Protein AF-G7YWM3-F1 (afdb_monomer_lite)

pLDDT: mean 71.3, std 18.96, range [34.78, 93.94]

Organism: Clonorchis sinensis (NCBI:txid79923)

Secondary structure (DSSP, 8-state):
---TT-PPPB---TTSTTHHHHHHHHHHHHHHHHHH---TT--HHHHHHHHB-HHHHTTTTT-SSHHHHHHHHHHHHS----HHHHHHHHHTTSSS--TTHHHHHHHHHHHHHHTT---------------

Sequence (131 aa):
MEPLLRPKCFDTDPNSPDATTRWNHRFRTFQTFLGTVDSPYLNKLETLIHFVVAPVYVYIADCPDYESAISALEKLYVRPKNILYARHLQTCKQDTSQDVQFVQRLKSLVKIVISRQCPPLTTKTKVYTML

Radius of gyration: 23.67 Å; chains: 1; bounding box: 89×37×49 Å

Foldseek 3Di:
DDPPQLQAADDDDLPDPCLQVSCVVSVVSLVVSVVVPPDPPDQSVVSVCVRYDPVLCVQCVPPPHDVSSVVSSCCSRVPPVPVVVVVVVVVVVPPDDDPDPVVVVVVVVVVVVVVPDDDDDDDDDDDDDDD

Structure (mmCIF, N/CA/C/O backbone):
data_AF-G7YWM3-F1
#
_entry.id   AF-G7YWM3-F1
#
loop_
_atom_site.group_PDB
_atom_site.id
_atom_site.type_symbol
_atom_site.label_atom_id
_atom_site.label_alt_id
_atom_site.label_comp_id
_atom_site.label_asym_id
_atom_site.label_entity_id
_atom_site.label_seq_id
_atom_site.pdbx_PDB_ins_code
_atom_site.Cartn_x
_atom_site.Cartn_y
_atom_site.Cartn_z
_atom_site.occupancy
_atom_site.B_iso_or_equiv
_atom_site.auth_seq_id
_atom_site.auth_comp_id
_atom_site.auth_asym_id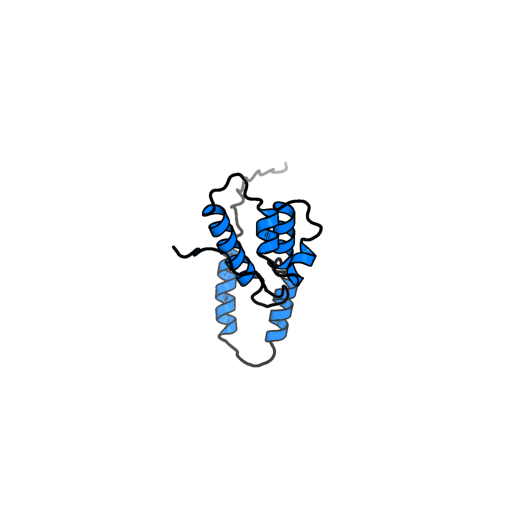
_atom_site.auth_atom_id
_atom_site.pdbx_PDB_model_num
ATOM 1 N N . MET A 1 1 ? -26.811 11.258 -0.879 1.00 38.31 1 MET A N 1
ATOM 2 C CA . MET A 1 1 ? -25.397 11.662 -0.749 1.00 38.31 1 MET A CA 1
ATOM 3 C C . MET A 1 1 ? -24.559 10.464 -1.135 1.00 38.31 1 MET A C 1
ATOM 5 O O . MET A 1 1 ? -24.740 9.404 -0.552 1.00 38.31 1 MET A O 1
ATOM 9 N N . GLU A 1 2 ? -23.756 10.592 -2.184 1.00 49.06 2 GLU A N 1
ATOM 10 C CA . GLU A 1 2 ? -22.904 9.504 -2.661 1.00 49.06 2 GLU A CA 1
ATOM 11 C C . GLU A 1 2 ? -21.792 9.230 -1.628 1.00 49.06 2 GLU A C 1
ATOM 13 O O . GLU A 1 2 ? -21.168 10.181 -1.149 1.00 49.06 2 GLU A O 1
ATOM 18 N N . PRO A 1 3 ? -21.523 7.969 -1.247 1.00 54.56 3 PRO A N 1
ATOM 19 C CA . PRO A 1 3 ? -20.399 7.623 -0.379 1.00 54.56 3 PRO A CA 1
ATOM 20 C C . PRO A 1 3 ? -19.090 7.733 -1.184 1.00 54.56 3 PRO A C 1
ATOM 22 O O . PRO A 1 3 ? -18.512 6.738 -1.616 1.00 54.56 3 PRO A O 1
ATOM 25 N N . LEU A 1 4 ? -18.652 8.966 -1.448 1.00 55.03 4 LEU A N 1
ATOM 26 C CA . LEU A 1 4 ? -17.705 9.310 -2.519 1.00 55.03 4 LEU A CA 1
ATOM 27 C C . LEU A 1 4 ? -16.249 8.879 -2.315 1.00 55.03 4 LEU A C 1
ATOM 29 O O . LEU A 1 4 ? -15.426 9.149 -3.184 1.00 55.03 4 LEU A O 1
ATOM 33 N N . LEU A 1 5 ? -15.887 8.228 -1.211 1.00 64.19 5 LEU A N 1
ATOM 34 C CA . LEU A 1 5 ? -14.470 8.042 -0.886 1.00 64.19 5 LEU A CA 1
ATOM 35 C C . LEU A 1 5 ? -14.074 6.621 -0.521 1.00 64.19 5 LEU A C 1
ATOM 37 O O . LEU A 1 5 ? -12.964 6.442 -0.035 1.00 64.19 5 LEU A O 1
ATOM 41 N N . ARG A 1 6 ? -14.904 5.597 -0.772 1.00 66.56 6 ARG A N 1
ATOM 42 C CA . ARG A 1 6 ? -14.433 4.227 -0.530 1.00 66.56 6 ARG A CA 1
ATOM 43 C C . ARG A 1 6 ? -13.279 3.921 -1.493 1.00 66.56 6 ARG A C 1
ATOM 45 O O . ARG A 1 6 ? -13.499 3.909 -2.709 1.00 66.56 6 ARG A O 1
ATOM 52 N N . PRO A 1 7 ? -12.053 3.692 -0.996 1.00 72.50 7 PRO A N 1
ATOM 53 C CA . PRO A 1 7 ? -10.927 3.465 -1.879 1.00 72.50 7 PRO A CA 1
ATOM 54 C C . PRO A 1 7 ? -11.143 2.158 -2.648 1.00 72.50 7 PRO A C 1
ATOM 56 O O . PRO A 1 7 ? -11.527 1.144 -2.067 1.00 72.50 7 PRO A O 1
ATOM 59 N N . LYS A 1 8 ? -10.917 2.176 -3.966 1.00 78.81 8 LYS A N 1
ATOM 60 C CA . LYS A 1 8 ? -10.934 0.947 -4.774 1.00 78.81 8 LYS A CA 1
ATOM 61 C C . LYS A 1 8 ? -9.836 0.001 -4.2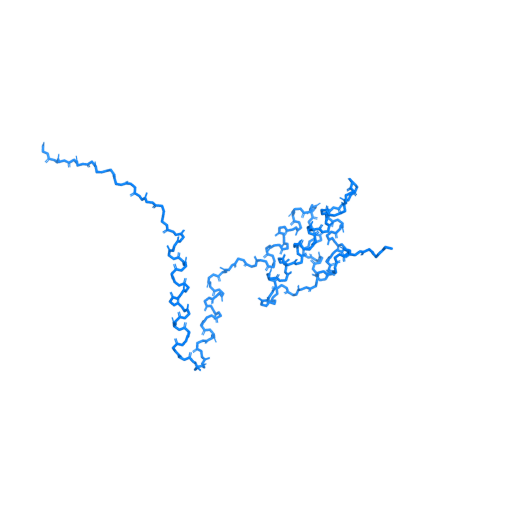98 1.00 78.81 8 LYS A C 1
ATOM 63 O O . LYS A 1 8 ? -8.745 0.480 -3.990 1.00 78.81 8 LYS A O 1
ATOM 68 N N . CYS A 1 9 ? -10.111 -1.304 -4.320 1.00 83.88 9 CYS A N 1
ATOM 69 C CA . CYS A 1 9 ? -9.148 -2.315 -3.903 1.00 83.88 9 CYS A CA 1
ATOM 70 C C . CYS A 1 9 ? -7.810 -2.153 -4.637 1.00 83.88 9 CYS A C 1
ATOM 72 O O . CYS A 1 9 ? -7.760 -1.886 -5.844 1.00 83.88 9 CYS A O 1
ATOM 74 N N . PHE A 1 10 ? -6.726 -2.285 -3.888 1.00 86.00 10 PHE A N 1
ATOM 75 C CA . PHE A 1 10 ? -5.374 -2.231 -4.394 1.00 86.00 10 PHE A CA 1
ATOM 76 C C . PHE A 1 10 ? -4.990 -3.588 -4.975 1.00 86.00 10 PHE A C 1
ATOM 78 O O . PHE A 1 10 ? -4.758 -4.541 -4.236 1.00 86.00 10 PHE A O 1
ATOM 85 N N . ASP A 1 11 ? -4.929 -3.633 -6.303 1.00 84.38 11 ASP A N 1
ATOM 86 C CA . ASP A 1 11 ? -4.500 -4.773 -7.105 1.00 84.38 11 ASP A CA 1
ATOM 87 C C . ASP A 1 11 ? -3.352 -4.319 -8.009 1.00 84.38 11 ASP A C 1
ATOM 89 O O . ASP A 1 11 ? -3.522 -3.516 -8.933 1.00 84.38 11 ASP A O 1
ATOM 93 N N . THR A 1 12 ? -2.130 -4.695 -7.661 1.00 86.12 12 THR A N 1
ATOM 94 C CA . THR A 1 12 ? -0.938 -4.359 -8.437 1.00 86.12 12 THR A CA 1
ATOM 95 C C . THR A 1 12 ? 0.073 -5.468 -8.249 1.00 86.12 12 THR A C 1
ATOM 97 O O . THR A 1 12 ? 0.401 -5.815 -7.124 1.00 86.12 12 THR A O 1
ATOM 100 N N . ASP A 1 13 ? 0.594 -5.992 -9.355 1.00 81.62 13 ASP A N 1
ATOM 101 C CA . ASP A 1 13 ? 1.716 -6.925 -9.323 1.00 81.62 13 ASP A CA 1
ATOM 102 C C . ASP A 1 13 ? 2.980 -6.195 -8.821 1.00 81.62 13 ASP A C 1
ATOM 104 O O . ASP A 1 13 ? 3.394 -5.209 -9.450 1.00 81.62 13 ASP A O 1
ATOM 108 N N . PRO A 1 14 ? 3.623 -6.658 -7.730 1.00 82.56 14 PRO A N 1
ATOM 109 C CA . PRO A 1 14 ? 4.895 -6.116 -7.242 1.00 82.56 14 PRO A CA 1
ATOM 110 C C . PRO A 1 14 ? 6.005 -6.067 -8.301 1.00 82.56 14 PRO A C 1
ATOM 112 O O . PRO A 1 14 ? 6.913 -5.232 -8.228 1.00 82.56 14 PRO A O 1
ATOM 115 N N . ASN A 1 15 ? 5.948 -6.945 -9.304 1.00 79.94 15 ASN A N 1
ATOM 116 C CA . ASN A 1 15 ? 6.957 -7.023 -10.355 1.00 79.94 15 ASN A CA 1
ATOM 117 C C . ASN A 1 15 ? 6.764 -5.984 -11.461 1.00 79.94 15 ASN A C 1
ATOM 119 O O . ASN A 1 15 ? 7.727 -5.704 -12.183 1.00 79.94 15 ASN A O 1
ATOM 123 N N . SER A 1 16 ? 5.582 -5.368 -11.554 1.00 79.69 16 SER A N 1
ATOM 124 C CA . SER A 1 16 ? 5.260 -4.382 -12.585 1.00 79.69 16 SER A CA 1
ATOM 125 C C . SER A 1 16 ? 6.234 -3.190 -12.563 1.00 79.69 16 SER A C 1
ATOM 127 O O . SER A 1 16 ? 6.623 -2.723 -11.485 1.00 79.69 16 SER A O 1
ATOM 129 N N . PRO A 1 17 ? 6.632 -2.632 -13.725 1.00 77.69 17 PRO A N 1
ATOM 130 C CA . PRO A 1 17 ? 7.526 -1.470 -13.783 1.00 77.69 17 PRO A CA 1
ATOM 131 C C . PRO A 1 17 ? 6.945 -0.210 -13.123 1.00 77.69 17 PRO A C 1
ATOM 133 O O . PRO A 1 17 ? 7.695 0.692 -12.756 1.00 77.69 17 PRO A O 1
ATOM 136 N N . ASP A 1 18 ? 5.625 -0.139 -12.956 1.00 82.31 18 ASP A N 1
ATOM 137 C CA . ASP A 1 18 ? 4.915 0.966 -12.310 1.00 82.31 18 ASP A CA 1
ATOM 138 C C . ASP A 1 18 ? 4.391 0.629 -10.903 1.00 82.31 18 ASP A C 1
ATOM 140 O O . ASP A 1 18 ? 3.672 1.439 -10.312 1.00 82.31 18 ASP A O 1
ATOM 144 N N . ALA A 1 19 ? 4.798 -0.515 -10.337 1.00 84.38 19 ALA A N 1
ATOM 145 C CA . ALA A 1 19 ? 4.393 -0.993 -9.015 1.00 84.38 19 ALA A CA 1
ATOM 146 C C . ALA A 1 19 ? 4.566 0.076 -7.919 1.00 84.38 19 ALA A C 1
ATOM 148 O O . ALA A 1 19 ? 3.626 0.382 -7.187 1.00 84.38 19 ALA A O 1
ATOM 149 N N . THR A 1 20 ? 5.732 0.728 -7.874 1.00 87.06 20 THR A N 1
ATOM 150 C CA . THR A 1 20 ? 6.033 1.808 -6.920 1.00 87.06 20 THR A CA 1
ATOM 151 C C . THR A 1 20 ? 5.116 3.018 -7.101 1.00 87.06 20 THR A C 1
ATOM 153 O O . THR A 1 20 ? 4.601 3.567 -6.129 1.00 87.06 20 THR A O 1
ATOM 156 N N . THR A 1 21 ? 4.887 3.447 -8.344 1.00 87.44 21 THR A N 1
ATOM 157 C CA . THR A 1 21 ? 4.043 4.613 -8.642 1.00 87.44 21 THR A CA 1
ATOM 158 C C . THR A 1 21 ? 2.588 4.338 -8.270 1.00 87.44 21 THR A C 1
ATOM 160 O O . THR A 1 21 ? 1.938 5.186 -7.653 1.00 87.44 21 THR A O 1
ATOM 163 N N . ARG A 1 22 ? 2.083 3.141 -8.598 1.00 89.38 22 ARG A N 1
ATOM 164 C CA . ARG A 1 22 ? 0.726 2.711 -8.242 1.00 89.38 22 ARG A CA 1
ATOM 165 C C . ARG A 1 22 ? 0.553 2.600 -6.735 1.00 89.38 22 ARG A C 1
ATOM 167 O O . ARG A 1 22 ? -0.436 3.126 -6.231 1.00 89.38 22 ARG A O 1
ATOM 174 N N . TRP A 1 23 ? 1.509 1.995 -6.029 1.00 92.00 23 TRP A N 1
ATOM 175 C CA . TRP A 1 23 ? 1.511 1.938 -4.567 1.00 92.00 23 TRP A CA 1
ATOM 176 C C . TRP A 1 23 ? 1.445 3.336 -3.952 1.00 92.00 23 TRP A C 1
ATOM 178 O O . TRP A 1 23 ? 0.509 3.619 -3.214 1.00 92.00 23 TRP A O 1
ATOM 188 N N . ASN A 1 24 ? 2.346 4.248 -4.329 1.00 90.81 24 ASN A N 1
ATOM 189 C CA . ASN A 1 24 ? 2.382 5.605 -3.771 1.00 90.81 24 ASN A CA 1
ATOM 190 C C . ASN A 1 24 ? 1.066 6.362 -3.981 1.00 90.81 24 ASN A C 1
ATOM 192 O O . ASN A 1 24 ? 0.543 6.986 -3.057 1.00 90.81 24 ASN A O 1
ATOM 196 N N . HIS A 1 25 ? 0.511 6.295 -5.194 1.00 90.19 25 HIS A N 1
ATOM 197 C CA . HIS A 1 25 ? -0.769 6.926 -5.499 1.00 90.19 25 HIS A CA 1
ATOM 198 C C . HIS A 1 25 ? -1.906 6.326 -4.658 1.00 90.19 25 HIS A C 1
ATOM 200 O O . HIS A 1 25 ? -2.689 7.054 -4.049 1.00 90.19 25 HIS A O 1
ATOM 206 N N . ARG A 1 26 ? -1.982 4.993 -4.596 1.00 90.12 26 ARG A N 1
ATOM 207 C CA . ARG A 1 26 ? -3.055 4.266 -3.906 1.00 90.12 26 ARG A CA 1
ATOM 208 C C . ARG A 1 26 ? -2.978 4.425 -2.396 1.00 90.12 26 ARG A C 1
ATOM 210 O O . ARG A 1 26 ? -4.003 4.674 -1.768 1.00 90.12 26 ARG A O 1
ATOM 217 N N . PHE A 1 27 ? -1.776 4.371 -1.839 1.00 90.88 27 PHE A N 1
ATOM 218 C CA . PHE A 1 27 ? -1.530 4.620 -0.429 1.00 90.88 27 PHE A CA 1
ATOM 219 C C . PHE A 1 27 ? -1.899 6.057 -0.047 1.00 90.88 27 PHE A C 1
ATOM 221 O O . PHE A 1 27 ? -2.564 6.268 0.965 1.00 90.88 27 PHE A O 1
ATOM 228 N N . ARG A 1 28 ? -1.595 7.047 -0.900 1.00 90.31 28 ARG A N 1
ATOM 229 C CA . ARG A 1 28 ? -2.034 8.431 -0.674 1.00 90.31 28 ARG A CA 1
ATOM 230 C C . ARG A 1 28 ? -3.559 8.552 -0.631 1.00 90.31 28 ARG A C 1
ATOM 232 O O . ARG A 1 28 ? -4.079 9.204 0.269 1.00 90.31 28 ARG A O 1
ATOM 239 N N . THR A 1 29 ? -4.277 7.912 -1.559 1.00 89.38 29 THR A N 1
ATOM 240 C CA . THR A 1 29 ? -5.753 7.886 -1.540 1.00 89.38 29 THR A CA 1
ATOM 241 C C . THR A 1 29 ? -6.290 7.240 -0.263 1.00 89.38 29 THR A C 1
ATOM 243 O O . THR A 1 29 ? -7.224 7.763 0.340 1.00 89.38 29 THR A O 1
ATOM 246 N N . PHE A 1 30 ? -5.687 6.133 0.170 1.00 89.88 30 PHE A N 1
ATOM 247 C CA . PHE A 1 30 ? -6.057 5.446 1.405 1.00 89.88 30 PHE A CA 1
ATOM 248 C C . PHE A 1 30 ? -5.855 6.334 2.642 1.00 89.88 30 PHE A C 1
ATOM 250 O O . PHE A 1 30 ? -6.760 6.454 3.461 1.00 89.88 30 PHE A O 1
ATOM 257 N N . GLN A 1 31 ? -4.722 7.035 2.747 1.00 89.12 31 GLN A N 1
ATOM 258 C CA . GLN A 1 31 ? -4.470 7.985 3.837 1.00 89.12 31 GLN A CA 1
ATOM 259 C C . GLN A 1 31 ? -5.478 9.140 3.852 1.00 89.12 31 GLN A C 1
ATOM 261 O O . GLN A 1 31 ? -5.951 9.527 4.918 1.00 89.12 31 GLN A O 1
ATOM 266 N N . THR A 1 32 ? -5.831 9.682 2.682 1.00 88.56 32 THR A N 1
ATOM 267 C CA . THR A 1 32 ? -6.877 10.708 2.585 1.00 88.56 32 THR A CA 1
ATOM 268 C C . THR A 1 32 ? -8.218 10.165 3.062 1.00 88.56 32 THR A C 1
ATOM 270 O O . THR A 1 32 ? -8.884 10.834 3.842 1.00 88.56 32 THR A O 1
ATOM 273 N N . PHE A 1 33 ? -8.583 8.942 2.669 1.00 86.81 33 PHE A N 1
ATOM 274 C CA . PHE A 1 33 ? -9.800 8.297 3.153 1.00 86.81 33 PHE A CA 1
ATOM 275 C C . PHE A 1 33 ? -9.805 8.151 4.679 1.00 86.81 33 PHE A C 1
ATOM 277 O O . PHE A 1 33 ? -10.763 8.576 5.320 1.00 86.81 33 PHE A O 1
ATOM 284 N N . LEU A 1 34 ? -8.714 7.651 5.268 1.00 87.25 34 LEU A N 1
ATOM 285 C CA . LEU A 1 34 ? -8.580 7.561 6.725 1.00 87.25 34 LEU A CA 1
ATOM 286 C C . LEU A 1 34 ? -8.720 8.924 7.415 1.00 87.25 34 LEU A C 1
ATOM 288 O O . LEU A 1 34 ? -9.303 8.995 8.487 1.00 87.25 34 LEU A O 1
ATOM 292 N N . GLY A 1 35 ? -8.212 9.999 6.806 1.00 84.38 35 GLY A N 1
ATOM 293 C CA . GLY A 1 35 ? -8.360 11.359 7.333 1.00 84.38 35 GLY A CA 1
ATOM 294 C C . GLY A 1 35 ? -9.767 11.945 7.178 1.00 84.38 35 GLY A C 1
ATOM 295 O O . GLY A 1 35 ? -10.125 12.854 7.917 1.00 84.38 35 GLY A O 1
ATOM 296 N N . THR A 1 36 ? -10.565 11.447 6.229 1.00 83.50 36 THR A N 1
ATOM 297 C CA . THR A 1 36 ? -11.967 11.872 6.051 1.00 83.50 36 THR A CA 1
ATOM 298 C C . THR A 1 36 ? -12.950 11.101 6.920 1.00 83.50 36 THR A C 1
ATOM 300 O O . THR A 1 36 ? -14.027 11.612 7.217 1.00 83.50 36 THR A O 1
ATOM 303 N N . VAL A 1 37 ? -12.606 9.874 7.317 1.00 81.12 37 VAL A N 1
ATOM 304 C CA . VAL A 1 37 ? -13.434 9.072 8.216 1.00 81.12 37 VAL A CA 1
ATOM 305 C C . VAL A 1 37 ? -13.059 9.420 9.650 1.00 81.12 37 VAL A C 1
ATOM 307 O O . VAL A 1 37 ? -12.179 8.804 10.244 1.00 81.12 37 VAL A O 1
ATOM 310 N N . ASP A 1 38 ? -13.735 10.422 10.204 1.00 69.12 38 ASP A N 1
ATOM 311 C CA . ASP A 1 38 ? -13.583 10.787 11.610 1.00 69.12 38 ASP A CA 1
ATOM 312 C C . ASP A 1 38 ? -14.374 9.800 12.481 1.00 69.12 38 ASP A C 1
ATOM 314 O O . ASP A 1 38 ? -15.561 9.978 12.764 1.00 69.12 38 ASP A O 1
ATOM 318 N N . SER A 1 39 ? -13.744 8.670 12.812 1.00 77.94 39 SER A N 1
ATOM 319 C CA . SER A 1 39 ? -14.320 7.671 13.708 1.00 77.94 39 SER A CA 1
ATOM 320 C C . SER A 1 39 ? -13.272 7.166 14.700 1.00 77.94 39 SER A C 1
ATOM 322 O O . SER A 1 39 ? -12.280 6.559 14.285 1.00 77.94 39 SER A O 1
ATOM 324 N N . PRO A 1 40 ? -13.497 7.333 16.017 1.00 73.25 40 PRO A N 1
ATOM 325 C CA . PRO A 1 40 ? -12.578 6.849 17.049 1.00 73.25 40 PRO A CA 1
ATOM 326 C C . PRO A 1 40 ? -12.515 5.315 17.129 1.00 73.25 40 PRO A C 1
ATOM 328 O O . PRO A 1 40 ? -11.617 4.772 17.763 1.00 73.25 40 PRO A O 1
ATOM 331 N N . TYR A 1 41 ? -13.443 4.615 16.471 1.00 76.00 41 TYR A N 1
ATOM 332 C CA . TYR A 1 41 ? -13.501 3.152 16.414 1.00 76.00 41 TYR A CA 1
ATOM 333 C C . TYR A 1 41 ? -12.901 2.578 15.126 1.00 76.00 41 TYR A C 1
ATOM 335 O O . TYR A 1 41 ? -12.978 1.371 14.898 1.00 76.00 41 TYR A O 1
ATOM 343 N N . LEU A 1 42 ? -12.329 3.417 14.256 1.00 84.62 42 LEU A N 1
ATOM 344 C CA . LEU A 1 42 ? -11.779 2.945 12.995 1.00 84.62 42 LEU A CA 1
ATOM 345 C C . LEU A 1 42 ? -10.522 2.104 13.234 1.00 84.62 42 LEU A C 1
ATOM 347 O O . LEU A 1 42 ? -9.462 2.608 13.611 1.00 84.62 42 LEU A O 1
ATOM 351 N N . ASN A 1 43 ? -10.627 0.811 12.938 1.00 89.06 43 ASN A N 1
ATOM 352 C CA . ASN A 1 43 ? -9.482 -0.083 12.919 1.00 89.06 43 ASN A CA 1
ATOM 353 C C . ASN A 1 43 ? -8.733 0.067 11.584 1.00 89.06 43 ASN A C 1
ATOM 355 O O . ASN A 1 43 ? -9.191 -0.378 10.526 1.00 89.06 43 ASN A O 1
ATOM 359 N N . LYS A 1 44 ? -7.566 0.720 11.628 1.00 90.06 44 LYS A N 1
ATOM 360 C CA . LYS A 1 44 ? -6.736 0.985 10.440 1.00 90.06 44 LYS A CA 1
ATOM 361 C C . LYS A 1 44 ? -6.259 -0.299 9.761 1.00 90.06 44 LYS A C 1
ATOM 363 O O . LYS A 1 44 ? -6.210 -0.337 8.534 1.00 90.06 44 LYS A O 1
ATOM 368 N N . LEU A 1 45 ? -5.936 -1.338 10.537 1.00 90.75 45 LEU A N 1
ATOM 369 C CA . LEU A 1 45 ? -5.458 -2.615 10.007 1.00 90.75 45 LEU A CA 1
ATOM 370 C C . LEU A 1 45 ? -6.583 -3.360 9.284 1.00 90.75 45 LEU A C 1
ATOM 372 O O . LEU A 1 45 ? -6.410 -3.757 8.138 1.00 90.75 45 LEU A O 1
ATOM 376 N N . GLU A 1 46 ? -7.763 -3.470 9.894 1.00 89.88 46 GLU A N 1
ATOM 377 C CA . GLU A 1 46 ? -8.924 -4.073 9.223 1.00 89.88 46 GLU A CA 1
ATOM 378 C C . GLU A 1 46 ? -9.313 -3.289 7.969 1.00 89.88 46 GLU A C 1
ATOM 380 O O . GLU A 1 46 ? -9.609 -3.870 6.926 1.00 89.88 46 GLU A O 1
ATOM 385 N N . THR A 1 47 ? -9.268 -1.959 8.031 1.00 90.50 47 THR A N 1
ATOM 386 C CA . THR A 1 47 ? -9.547 -1.108 6.867 1.00 90.50 47 THR A CA 1
ATOM 387 C C . THR A 1 47 ? -8.525 -1.339 5.748 1.00 90.50 47 THR A C 1
ATOM 389 O O . THR A 1 47 ? -8.902 -1.372 4.577 1.00 90.50 47 THR A O 1
ATOM 392 N N . LEU A 1 48 ? -7.249 -1.552 6.091 1.00 91.19 48 LEU A N 1
ATOM 393 C CA . LEU A 1 48 ? -6.192 -1.916 5.145 1.00 91.19 48 LEU A CA 1
ATOM 394 C C . LEU A 1 48 ? -6.423 -3.306 4.531 1.00 91.19 48 LEU A C 1
ATOM 396 O O . LEU A 1 48 ? -6.268 -3.458 3.323 1.00 91.19 48 LEU A O 1
ATOM 400 N N . ILE A 1 49 ? -6.843 -4.297 5.323 1.00 90.56 49 ILE A N 1
ATOM 401 C CA . ILE A 1 49 ? -7.152 -5.653 4.835 1.00 90.56 49 ILE A CA 1
ATOM 402 C C . ILE A 1 49 ? -8.280 -5.608 3.799 1.00 90.56 49 ILE A C 1
ATOM 404 O O . ILE A 1 49 ? -8.158 -6.203 2.733 1.00 90.56 49 ILE A O 1
ATOM 408 N N . HIS A 1 50 ? -9.338 -4.837 4.055 1.00 89.00 50 HIS A N 1
ATOM 409 C CA . HIS A 1 50 ? -10.419 -4.637 3.082 1.00 89.00 50 HIS A CA 1
ATOM 410 C C . HIS A 1 50 ? -9.987 -3.832 1.847 1.00 89.00 50 HIS A C 1
ATOM 412 O O . HIS A 1 50 ? -10.633 -3.899 0.799 1.00 89.00 50 HIS A O 1
ATOM 418 N N . PHE A 1 51 ? -8.924 -3.036 1.968 1.00 88.94 51 PHE A N 1
ATOM 419 C CA . PHE A 1 51 ? -8.393 -2.233 0.875 1.00 88.94 51 PHE A CA 1
ATOM 420 C C . PHE A 1 51 ? -7.536 -3.047 -0.097 1.00 88.94 51 PHE A C 1
ATOM 422 O O . PHE A 1 51 ? -7.406 -2.645 -1.248 1.00 88.94 51 PHE A O 1
ATOM 429 N N . VAL A 1 52 ? -6.961 -4.177 0.307 1.00 90.75 52 VAL A N 1
ATOM 430 C CA . VAL A 1 52 ? -6.094 -4.994 -0.556 1.00 90.75 52 VAL A CA 1
ATOM 431 C C . VAL A 1 52 ? -6.835 -6.206 -1.124 1.00 90.75 52 VAL A C 1
ATOM 433 O O . VAL A 1 52 ? -7.787 -6.705 -0.533 1.00 90.75 52 VAL A O 1
ATOM 436 N N . VAL A 1 53 ? -6.411 -6.695 -2.291 1.00 90.94 53 VAL A N 1
ATOM 437 C CA . VAL A 1 53 ? -6.924 -7.965 -2.840 1.00 90.94 53 VAL A CA 1
ATOM 438 C C . VAL A 1 53 ? -6.208 -9.173 -2.228 1.00 90.94 53 VAL A C 1
ATOM 440 O O . VAL A 1 53 ? -5.098 -9.047 -1.710 1.00 90.94 53 VAL A O 1
ATOM 443 N N . ALA A 1 54 ? -6.810 -10.362 -2.333 1.00 88.81 54 ALA A N 1
ATOM 444 C CA . ALA A 1 54 ? -6.282 -11.594 -1.737 1.00 88.81 54 ALA A CA 1
ATOM 445 C C . ALA A 1 54 ? -4.798 -11.889 -2.067 1.00 88.81 54 ALA A C 1
ATOM 447 O O . ALA A 1 54 ? -4.059 -12.201 -1.136 1.00 88.81 54 ALA A O 1
ATOM 448 N N . PRO A 1 55 ? -4.303 -11.720 -3.314 1.00 88.25 55 PRO A N 1
ATOM 449 C CA . PRO A 1 55 ? -2.877 -11.891 -3.615 1.00 88.25 55 PRO A CA 1
ATOM 450 C C . PRO A 1 55 ? -1.943 -10.980 -2.809 1.00 88.25 55 PRO A C 1
ATOM 452 O O . PRO A 1 55 ? -0.830 -11.372 -2.477 1.00 88.25 55 PRO A O 1
ATOM 455 N N . VAL A 1 56 ? -2.391 -9.765 -2.486 1.00 88.50 56 VAL A N 1
ATOM 456 C CA . VAL A 1 56 ? -1.605 -8.790 -1.721 1.00 88.50 56 VAL A CA 1
ATOM 457 C C . VAL A 1 56 ? -1.727 -9.047 -0.218 1.00 88.50 56 VAL A C 1
ATOM 459 O O . VAL A 1 56 ? -0.761 -8.856 0.519 1.00 88.50 56 VAL A O 1
ATOM 462 N N . TYR A 1 57 ? -2.888 -9.528 0.231 1.00 91.06 57 TYR A N 1
ATOM 463 C CA . TYR A 1 57 ? -3.133 -9.880 1.629 1.00 91.06 57 TYR A CA 1
ATOM 464 C C . TYR A 1 57 ? -2.138 -10.919 2.163 1.00 91.06 57 TYR A C 1
ATOM 466 O O . TYR A 1 57 ? -1.697 -10.795 3.302 1.00 91.06 57 TYR A O 1
ATOM 474 N N . VAL A 1 58 ? -1.710 -11.883 1.337 1.00 91.38 58 VAL A N 1
ATOM 475 C CA . VAL A 1 58 ? -0.728 -12.916 1.728 1.00 91.38 58 VAL A CA 1
ATOM 476 C C . VAL A 1 58 ? 0.557 -12.312 2.311 1.00 91.38 58 VAL A C 1
ATOM 478 O O . VAL A 1 58 ? 1.138 -12.885 3.224 1.00 91.38 58 VAL A O 1
ATOM 481 N N . TYR A 1 59 ? 0.980 -11.133 1.846 1.00 88.88 59 TYR A N 1
ATOM 482 C CA . TYR A 1 59 ? 2.200 -10.475 2.329 1.00 88.88 59 TYR A CA 1
ATOM 483 C C . TYR A 1 59 ? 2.040 -9.755 3.674 1.00 88.88 59 TYR A C 1
ATOM 485 O O . TYR A 1 59 ? 3.041 -9.378 4.278 1.00 88.88 59 TYR A O 1
ATOM 493 N N . ILE A 1 60 ? 0.804 -9.531 4.127 1.00 92.44 60 ILE A N 1
ATOM 494 C CA . ILE A 1 60 ? 0.497 -8.827 5.381 1.00 92.44 60 ILE A CA 1
ATOM 495 C C . ILE A 1 60 ? -0.298 -9.680 6.373 1.00 92.44 60 ILE A C 1
ATOM 497 O O . ILE A 1 60 ? -0.590 -9.201 7.464 1.00 92.44 60 ILE A O 1
ATOM 501 N N . ALA A 1 61 ? -0.643 -10.920 6.018 1.00 90.88 61 ALA A N 1
ATOM 502 C CA . ALA A 1 61 ? -1.456 -11.812 6.845 1.00 90.88 61 ALA A CA 1
ATOM 503 C C . ALA A 1 61 ? -0.825 -12.076 8.223 1.00 90.88 61 ALA A C 1
ATOM 505 O O . ALA A 1 61 ? -1.538 -12.134 9.220 1.00 90.88 61 ALA A O 1
ATOM 506 N N . ASP A 1 62 ? 0.508 -12.154 8.279 1.00 90.56 62 ASP A N 1
ATOM 507 C CA . ASP A 1 62 ? 1.270 -12.396 9.510 1.00 90.56 62 ASP A CA 1
ATOM 508 C C . ASP A 1 62 ? 1.633 -11.105 10.274 1.00 90.56 62 ASP A C 1
ATOM 510 O O . ASP A 1 62 ? 2.321 -11.155 11.295 1.00 90.56 62 ASP A O 1
ATOM 514 N N . CYS A 1 63 ? 1.217 -9.928 9.791 1.00 92.19 63 CYS A N 1
ATOM 515 C CA . CYS A 1 63 ? 1.534 -8.659 10.445 1.00 92.19 63 CYS A CA 1
ATOM 516 C C . CYS A 1 63 ? 0.575 -8.397 11.621 1.00 92.19 63 CYS A C 1
ATOM 518 O O . CYS A 1 63 ? -0.637 -8.342 11.410 1.00 92.19 63 CYS A O 1
ATOM 520 N N . PRO A 1 64 ? 1.086 -8.169 12.847 1.00 89.75 64 PRO A N 1
ATOM 521 C CA . PRO A 1 64 ? 0.235 -7.988 14.026 1.00 89.75 64 PRO A CA 1
ATOM 522 C C . PRO A 1 64 ? -0.393 -6.591 14.110 1.00 89.75 64 PRO A C 1
ATOM 524 O O . PRO A 1 64 ? -1.379 -6.391 14.817 1.00 89.75 64 PRO A O 1
ATOM 527 N N . ASP A 1 65 ? 0.178 -5.613 13.410 1.00 93.44 65 ASP A N 1
ATOM 528 C CA . ASP A 1 65 ? -0.215 -4.215 13.491 1.00 93.44 65 ASP A CA 1
ATOM 529 C C . ASP A 1 65 ? -0.147 -3.516 12.125 1.00 93.44 65 ASP A C 1
ATOM 531 O O . ASP A 1 65 ? 0.481 -3.981 11.168 1.00 93.44 65 ASP A O 1
ATOM 535 N N . TYR A 1 66 ? -0.828 -2.372 12.046 1.00 92.50 66 TYR A N 1
ATOM 536 C CA . TYR A 1 66 ? -0.919 -1.563 10.834 1.00 92.50 66 TYR A CA 1
ATOM 537 C C . TYR A 1 66 ? 0.450 -1.073 10.339 1.00 92.50 66 TYR A C 1
ATOM 539 O O . TYR A 1 66 ? 0.699 -1.102 9.136 1.00 92.50 66 TYR A O 1
ATOM 547 N N . GLU A 1 67 ? 1.349 -0.658 11.234 1.00 93.25 67 GLU A N 1
ATOM 548 C CA . GLU A 1 67 ? 2.657 -0.117 10.842 1.00 93.25 67 GLU A CA 1
ATOM 549 C C . GLU A 1 67 ? 3.550 -1.218 10.252 1.00 93.25 67 GLU A C 1
ATOM 551 O O . GLU A 1 67 ? 4.189 -1.018 9.215 1.00 93.25 67 GLU A O 1
ATOM 556 N N . SER A 1 68 ? 3.524 -2.414 10.844 1.00 93.81 68 SER A N 1
ATOM 557 C CA . SER A 1 68 ? 4.192 -3.609 10.320 1.00 93.81 68 SER A CA 1
ATOM 558 C C . SER A 1 68 ? 3.675 -3.984 8.927 1.00 93.81 68 SER A C 1
ATOM 560 O O . SER A 1 68 ? 4.477 -4.207 8.014 1.00 93.81 68 SER A O 1
ATOM 562 N N . ALA A 1 69 ? 2.352 -3.975 8.729 1.00 93.94 69 ALA A N 1
ATOM 563 C CA . ALA A 1 69 ? 1.735 -4.266 7.434 1.00 93.94 69 ALA A CA 1
ATOM 564 C C . ALA A 1 69 ? 2.128 -3.238 6.357 1.00 93.94 69 ALA A C 1
ATOM 566 O O . ALA A 1 69 ? 2.494 -3.613 5.240 1.00 93.94 69 ALA A O 1
ATOM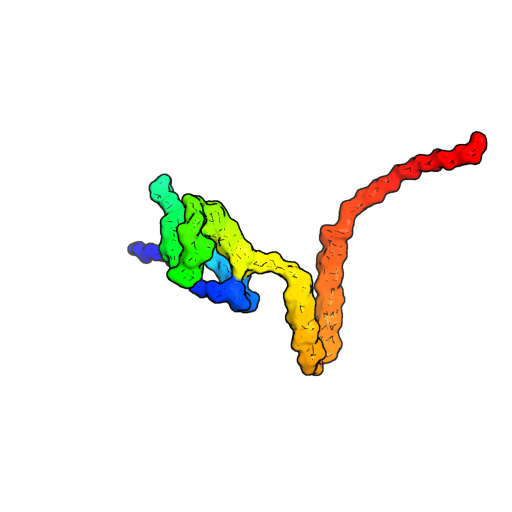 567 N N . ILE A 1 70 ? 2.116 -1.941 6.688 1.00 93.56 70 ILE A N 1
ATOM 568 C CA . ILE A 1 70 ? 2.563 -0.888 5.766 1.00 93.56 70 ILE A CA 1
ATOM 569 C C . ILE A 1 70 ? 4.051 -1.026 5.451 1.00 93.56 70 ILE A C 1
ATOM 571 O O . ILE A 1 70 ? 4.419 -0.934 4.282 1.00 93.56 70 ILE A O 1
ATOM 575 N N . SER A 1 71 ? 4.899 -1.313 6.442 1.00 91.81 71 SER A N 1
ATOM 576 C CA . SER A 1 71 ? 6.333 -1.520 6.212 1.00 91.81 71 SER A CA 1
ATOM 577 C C . SER A 1 71 ? 6.603 -2.705 5.278 1.00 91.81 71 SER A C 1
ATOM 579 O O . SER A 1 71 ? 7.477 -2.623 4.410 1.00 91.81 71 SER A O 1
ATOM 581 N N . ALA A 1 72 ? 5.849 -3.799 5.416 1.00 91.44 72 ALA A N 1
ATOM 582 C CA . ALA A 1 72 ? 5.946 -4.954 4.527 1.00 91.44 72 ALA A CA 1
ATOM 583 C C . ALA A 1 72 ? 5.549 -4.597 3.084 1.00 91.44 72 ALA A C 1
ATOM 585 O O . ALA A 1 72 ? 6.295 -4.895 2.147 1.00 91.44 72 ALA A O 1
ATOM 586 N N . LEU A 1 73 ? 4.426 -3.894 2.902 1.00 91.50 73 LEU A N 1
ATOM 587 C CA . LEU A 1 73 ? 3.970 -3.444 1.583 1.00 91.50 73 LEU A CA 1
ATOM 588 C C . LEU A 1 73 ? 4.926 -2.416 0.965 1.00 91.50 73 LEU A C 1
ATOM 590 O O . LEU A 1 73 ? 5.228 -2.488 -0.225 1.00 91.50 73 LEU A O 1
ATOM 594 N N . GLU A 1 74 ? 5.468 -1.494 1.755 1.00 90.38 74 GLU A N 1
ATOM 595 C CA . GLU A 1 74 ? 6.441 -0.518 1.275 1.00 90.38 74 GLU A CA 1
ATOM 596 C C . GLU A 1 74 ? 7.714 -1.213 0.785 1.00 90.38 74 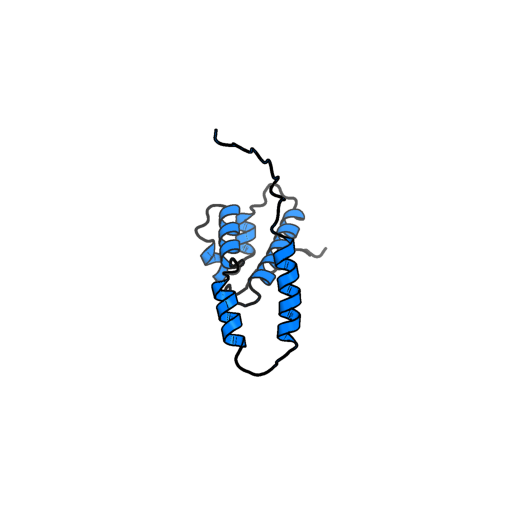GLU A C 1
ATOM 598 O O . GLU A 1 74 ? 8.161 -0.942 -0.324 1.00 90.38 74 GLU A O 1
ATOM 603 N N . LYS A 1 75 ? 8.248 -2.189 1.526 1.00 88.12 75 LYS A N 1
ATOM 604 C CA . LYS A 1 75 ? 9.399 -2.988 1.067 1.00 88.12 75 LYS A CA 1
ATOM 605 C C . LYS A 1 75 ? 9.100 -3.778 -0.209 1.00 88.12 75 LYS A C 1
ATOM 607 O O . LYS A 1 75 ? 9.993 -3.947 -1.040 1.00 88.12 75 LYS A O 1
ATOM 612 N N . LEU A 1 76 ? 7.866 -4.258 -0.362 1.00 88.00 76 LEU A N 1
ATOM 613 C CA . LEU A 1 76 ? 7.431 -5.036 -1.520 1.00 88.00 76 LEU A CA 1
ATOM 614 C C . LEU A 1 76 ? 7.307 -4.169 -2.786 1.00 88.00 76 LEU A C 1
ATOM 616 O O . LEU A 1 76 ? 7.832 -4.533 -3.839 1.00 88.00 76 LEU A O 1
ATOM 620 N N . TYR A 1 77 ? 6.636 -3.017 -2.691 1.00 87.94 77 TYR A N 1
ATOM 621 C CA . TYR A 1 77 ? 6.311 -2.164 -3.844 1.00 87.94 77 TYR A CA 1
ATOM 622 C C . TYR A 1 77 ? 7.317 -1.040 -4.085 1.00 87.94 77 TYR A C 1
ATOM 624 O O . TYR A 1 77 ? 7.578 -0.656 -5.232 1.00 87.94 77 TYR A O 1
ATOM 632 N N . VAL A 1 78 ? 7.904 -0.501 -3.023 1.00 84.25 78 VAL A N 1
ATOM 633 C CA . VAL A 1 78 ? 8.996 0.469 -3.081 1.00 84.25 78 VAL A CA 1
ATOM 634 C C . VAL A 1 78 ? 10.293 -0.321 -3.029 1.00 84.25 78 VAL A C 1
ATOM 636 O O . VAL A 1 78 ? 11.021 -0.326 -2.039 1.00 84.25 78 VAL A O 1
ATOM 639 N N . ARG A 1 79 ? 10.598 -1.007 -4.140 1.00 70.50 79 ARG A N 1
ATOM 640 C CA . ARG A 1 79 ? 11.918 -1.613 -4.313 1.00 70.50 79 ARG A CA 1
ATOM 641 C C . ARG A 1 79 ? 12.957 -0.510 -4.083 1.00 70.50 79 ARG A C 1
ATOM 643 O O . ARG A 1 79 ? 12.932 0.481 -4.827 1.00 70.50 79 ARG A O 1
ATOM 650 N N . PRO A 1 80 ? 13.878 -0.638 -3.106 1.00 58.25 80 PRO A N 1
ATOM 651 C CA . PRO A 1 80 ? 15.026 0.249 -3.068 1.00 58.25 80 PRO A CA 1
ATOM 652 C C . PRO A 1 80 ? 15.671 0.127 -4.441 1.00 58.25 80 PRO A C 1
ATOM 654 O O . PRO A 1 80 ? 15.875 -0.990 -4.921 1.00 58.25 80 PRO A O 1
ATOM 657 N N . LYS A 1 81 ? 15.884 1.260 -5.122 1.00 55.19 81 LYS A N 1
ATOM 658 C CA . LYS A 1 81 ? 16.523 1.292 -6.440 1.00 55.19 81 LYS A CA 1
ATOM 659 C C . LYS A 1 81 ? 17.899 0.657 -6.293 1.00 55.19 81 LYS A C 1
ATOM 661 O O . LYS A 1 81 ? 18.875 1.339 -5.998 1.00 55.19 81 LYS A O 1
ATOM 666 N N . ASN A 1 82 ? 17.968 -0.659 -6.454 1.00 54.41 82 ASN A N 1
ATOM 667 C CA . ASN A 1 82 ? 19.217 -1.372 -6.419 1.00 54.41 82 ASN A CA 1
ATOM 668 C C . ASN A 1 82 ? 19.927 -0.942 -7.695 1.00 54.41 82 ASN A C 1
ATOM 670 O O . ASN A 1 82 ? 19.458 -1.220 -8.803 1.00 54.41 82 ASN A O 1
ATOM 674 N N . ILE A 1 83 ? 21.011 -0.188 -7.528 1.00 59.16 83 ILE A N 1
ATOM 675 C CA . ILE A 1 83 ? 21.813 0.356 -8.623 1.00 59.16 83 ILE A CA 1
ATOM 676 C C . ILE A 1 83 ? 22.171 -0.766 -9.606 1.00 59.16 83 ILE A C 1
ATOM 678 O O . ILE A 1 83 ? 22.221 -0.516 -10.803 1.00 59.16 83 ILE A O 1
ATOM 682 N N . LEU A 1 84 ? 22.313 -2.011 -9.134 1.00 57.97 84 LEU A N 1
ATOM 683 C CA . LEU A 1 84 ? 22.553 -3.192 -9.964 1.00 57.97 84 LEU A CA 1
ATOM 684 C C . LEU A 1 84 ? 21.382 -3.549 -10.889 1.00 57.97 84 LEU A C 1
ATOM 686 O O . LEU A 1 84 ? 21.619 -3.864 -12.048 1.00 57.97 84 LEU A O 1
ATOM 690 N N . TYR A 1 85 ? 20.132 -3.454 -10.428 1.00 60.16 85 TYR A N 1
ATOM 691 C CA . TYR A 1 85 ? 18.958 -3.704 -11.274 1.00 60.16 85 TYR A CA 1
ATOM 692 C C . TYR A 1 85 ? 18.743 -2.566 -12.278 1.00 60.16 85 TYR A C 1
ATOM 694 O O . TYR A 1 85 ? 18.481 -2.810 -13.454 1.00 60.16 85 TYR A O 1
ATOM 702 N N . ALA A 1 86 ? 18.946 -1.316 -11.844 1.00 59.72 86 ALA A N 1
ATOM 703 C CA . ALA A 1 86 ? 18.957 -0.171 -12.752 1.00 59.72 86 ALA A CA 1
ATOM 704 C C . ALA A 1 86 ? 20.067 -0.303 -13.811 1.00 59.72 86 ALA A C 1
ATOM 706 O O . ALA A 1 86 ? 19.824 -0.025 -14.982 1.00 59.72 86 ALA A O 1
ATOM 707 N N . ARG A 1 87 ? 21.253 -0.786 -13.413 1.00 62.59 87 ARG A N 1
ATOM 708 C CA . ARG A 1 87 ? 22.386 -1.063 -14.302 1.00 62.59 87 ARG A CA 1
ATOM 709 C C . ARG A 1 87 ? 22.078 -2.208 -15.259 1.00 62.59 87 ARG A C 1
ATOM 711 O O . ARG A 1 87 ? 22.313 -2.041 -16.442 1.00 62.59 87 ARG A O 1
ATOM 718 N N . HIS A 1 88 ? 21.480 -3.304 -14.796 1.00 64.75 88 HIS A N 1
ATOM 719 C CA . HIS A 1 88 ? 21.056 -4.416 -15.652 1.00 64.75 88 HIS A CA 1
ATOM 720 C C . HIS A 1 88 ? 20.047 -3.957 -16.715 1.00 64.75 88 HIS A C 1
ATOM 722 O O . HIS A 1 88 ? 20.259 -4.182 -17.902 1.00 64.75 88 HIS A O 1
ATOM 728 N N . LEU A 1 89 ? 19.019 -3.198 -16.320 1.00 57.88 89 LEU A N 1
ATOM 729 C CA . LEU A 1 89 ? 18.071 -2.589 -17.260 1.00 57.88 89 LEU A CA 1
ATOM 730 C C . LEU A 1 89 ? 18.730 -1.588 -18.222 1.00 57.88 89 LEU A C 1
ATOM 732 O O . LEU A 1 89 ? 18.238 -1.394 -19.331 1.00 57.88 89 LEU A O 1
ATOM 736 N N . GLN A 1 90 ? 19.814 -0.931 -17.808 1.00 55.94 90 GLN A N 1
ATOM 737 C CA . GLN A 1 90 ? 20.580 -0.006 -18.642 1.00 55.94 90 GLN A CA 1
ATOM 738 C C . GLN A 1 90 ? 21.466 -0.752 -19.649 1.00 55.94 90 GLN A C 1
ATOM 740 O O . GLN A 1 90 ? 21.538 -0.336 -20.801 1.00 55.94 90 GLN A O 1
ATOM 745 N N . THR A 1 91 ? 22.080 -1.868 -19.246 1.00 56.84 91 THR A N 1
ATOM 746 C CA . THR A 1 91 ? 22.888 -2.732 -20.119 1.00 56.84 91 THR A CA 1
ATOM 747 C C . THR A 1 91 ? 22.014 -3.462 -21.140 1.00 56.84 91 THR A C 1
ATOM 749 O O . THR A 1 91 ? 22.379 -3.530 -22.306 1.00 56.84 91 THR A O 1
ATOM 752 N N . CYS A 1 92 ? 20.814 -3.910 -20.756 1.00 52.91 92 CYS A N 1
ATOM 753 C CA . CYS A 1 92 ? 19.872 -4.560 -21.676 1.00 52.91 92 CYS A CA 1
ATOM 754 C C . CYS A 1 92 ? 19.220 -3.603 -22.694 1.00 52.91 92 CYS A C 1
ATOM 756 O O . CYS A 1 92 ? 18.681 -4.063 -23.692 1.00 52.91 92 CYS A O 1
ATOM 758 N N . LYS A 1 93 ? 19.250 -2.281 -22.466 1.00 52.22 93 LYS A N 1
ATOM 759 C CA . LYS A 1 93 ? 18.736 -1.262 -23.407 1.00 52.22 93 LYS A CA 1
ATOM 760 C C . LYS A 1 93 ? 19.796 -0.725 -24.374 1.00 52.22 93 LYS A C 1
ATOM 762 O O . LYS A 1 93 ? 19.497 0.182 -25.145 1.00 52.22 93 LYS A O 1
ATOM 767 N N . GLN A 1 94 ? 21.030 -1.223 -24.294 1.00 51.34 94 GLN A N 1
ATOM 768 C CA . GLN A 1 94 ? 22.141 -0.744 -25.116 1.00 51.34 94 GLN A CA 1
ATOM 769 C C . GLN A 1 94 ? 22.233 -1.457 -26.475 1.00 51.34 94 GLN A C 1
ATOM 771 O O . GLN A 1 94 ? 22.918 -0.960 -27.367 1.00 51.34 94 GLN A O 1
ATOM 776 N N . ASP A 1 95 ? 21.484 -2.546 -26.668 1.00 49.72 95 ASP A N 1
ATOM 777 C CA . ASP A 1 95 ? 21.275 -3.133 -27.986 1.00 49.72 95 ASP A CA 1
ATOM 778 C C . ASP A 1 95 ? 20.100 -2.448 -28.686 1.00 49.72 95 ASP A C 1
ATOM 780 O O . ASP A 1 95 ? 18.968 -2.444 -28.202 1.00 49.72 95 ASP A O 1
ATOM 784 N N . THR A 1 96 ? 20.374 -1.952 -29.890 1.00 46.38 96 THR A N 1
ATOM 785 C CA . THR A 1 96 ? 19.441 -1.362 -30.868 1.00 46.38 96 THR A CA 1
ATOM 786 C C . THR A 1 96 ? 19.333 0.168 -30.826 1.00 46.38 96 THR A C 1
ATOM 788 O O . THR A 1 96 ? 18.359 0.769 -30.385 1.00 46.38 96 THR A O 1
ATOM 791 N N . SER A 1 97 ? 20.378 0.796 -31.375 1.00 53.75 97 SER A N 1
ATOM 792 C CA . SER A 1 97 ? 20.281 1.936 -32.299 1.00 53.75 97 SER A CA 1
ATOM 793 C C . SER A 1 97 ? 19.328 3.085 -31.921 1.00 53.75 97 SER A C 1
ATOM 795 O O . SER A 1 97 ? 18.290 3.267 -32.553 1.00 53.75 97 SER A O 1
ATOM 797 N N . GLN A 1 98 ? 19.722 3.952 -30.987 1.00 47.22 98 GLN A N 1
ATOM 798 C CA . GLN A 1 98 ? 19.493 5.392 -31.175 1.00 47.22 98 GLN A CA 1
ATOM 799 C C . GLN A 1 98 ? 20.473 6.215 -30.340 1.00 47.22 98 GLN A C 1
ATOM 801 O O . GLN A 1 98 ? 20.292 6.526 -29.162 1.00 47.22 98 GLN A O 1
ATOM 806 N N . ASP A 1 99 ? 21.561 6.500 -31.035 1.00 62.62 99 ASP A N 1
ATOM 807 C CA . ASP A 1 99 ? 22.710 7.296 -30.667 1.00 62.62 99 ASP A CA 1
ATOM 808 C C . ASP A 1 99 ? 22.317 8.767 -30.382 1.00 62.62 99 ASP A C 1
ATOM 810 O O . ASP A 1 99 ? 21.281 9.276 -30.819 1.00 62.62 99 ASP A O 1
ATOM 814 N N . VAL A 1 100 ? 23.156 9.480 -29.637 1.00 55.00 100 VAL A N 1
ATOM 815 C CA . VAL A 1 100 ? 23.090 10.928 -29.336 1.00 55.00 100 VAL A CA 1
ATOM 816 C C . VAL A 1 100 ? 22.036 11.427 -28.318 1.00 55.00 100 VAL A C 1
ATOM 818 O O . VAL A 1 100 ? 22.429 12.032 -27.313 1.00 55.00 100 VAL A O 1
ATOM 821 N N . GLN A 1 101 ? 20.723 11.191 -28.472 1.00 55.69 101 GLN A N 1
ATOM 822 C CA . GLN A 1 101 ? 19.725 11.772 -27.532 1.00 55.69 101 GLN A CA 1
ATOM 823 C C . GLN A 1 101 ? 19.805 11.186 -26.111 1.00 55.69 101 GLN A C 1
ATOM 825 O O . GLN A 1 101 ? 19.548 11.873 -25.114 1.00 55.69 101 GLN A O 1
ATOM 830 N N . PHE A 1 102 ? 20.215 9.923 -26.007 1.00 54.12 102 PHE A N 1
ATOM 831 C CA . PHE A 1 102 ? 20.438 9.236 -24.737 1.00 54.12 102 PHE A CA 1
ATOM 832 C C . PHE A 1 102 ? 21.605 9.848 -23.947 1.00 54.12 102 PHE A C 1
ATOM 834 O O . PHE A 1 102 ? 21.493 10.078 -22.742 1.00 54.12 102 PHE A O 1
ATOM 841 N N . VAL A 1 103 ? 22.689 10.216 -24.635 1.00 59.28 103 VAL A N 1
ATOM 842 C CA . VAL A 1 103 ? 23.880 10.838 -24.030 1.00 59.28 103 VAL A CA 1
ATOM 843 C C . VAL A 1 103 ? 23.550 12.214 -23.447 1.00 59.28 103 VAL A C 1
ATOM 845 O O . VAL A 1 103 ? 24.035 12.582 -22.374 1.00 59.28 103 VAL A O 1
ATOM 848 N N . GLN A 1 104 ? 22.674 12.973 -24.105 1.00 57.59 104 GLN A N 1
ATOM 849 C CA . GLN A 1 104 ? 22.264 14.295 -23.634 1.00 57.59 104 GLN A CA 1
ATOM 850 C C . GLN A 1 104 ? 21.348 14.214 -22.401 1.00 57.59 104 GLN A C 1
ATOM 852 O O . GLN A 1 104 ? 21.513 14.994 -21.458 1.00 57.59 104 GLN A O 1
ATOM 857 N N . ARG A 1 105 ? 20.469 13.201 -22.336 1.00 56.41 105 ARG A N 1
ATOM 858 C CA . ARG A 1 105 ? 19.697 12.887 -21.118 1.00 56.41 105 ARG A CA 1
ATOM 859 C C . ARG A 1 105 ? 20.607 12.427 -19.977 1.00 56.41 105 ARG A C 1
ATOM 861 O O . ARG A 1 105 ? 20.443 12.903 -18.854 1.00 56.41 105 ARG A O 1
ATOM 868 N N . LEU A 1 106 ? 21.623 11.608 -20.250 1.00 58.09 106 LEU A N 1
ATOM 869 C CA . LEU A 1 106 ? 22.612 11.194 -19.245 1.00 58.09 106 LEU A CA 1
ATOM 870 C C . LEU A 1 106 ? 23.373 12.385 -18.641 1.00 58.09 106 LEU A C 1
ATOM 872 O O . LEU A 1 106 ? 23.495 12.473 -17.420 1.00 58.09 106 LEU A O 1
ATOM 876 N N . LYS A 1 107 ? 23.805 13.355 -19.458 1.00 60.47 107 LYS A N 1
ATOM 877 C CA . LYS A 1 107 ? 24.472 14.576 -18.962 1.00 60.47 107 LYS A CA 1
ATOM 878 C C . LYS A 1 107 ? 23.577 15.407 -18.031 1.00 60.47 107 LYS A C 1
ATOM 880 O O . LYS A 1 107 ? 24.076 15.988 -17.068 1.00 60.47 107 LYS A O 1
ATOM 885 N N . SER A 1 108 ? 22.264 15.441 -18.276 1.00 56.91 108 SER A N 1
ATOM 886 C CA . SER A 1 108 ? 21.314 16.140 -17.396 1.00 56.91 108 SER A CA 1
ATOM 887 C C . SER A 1 108 ? 21.115 15.438 -16.044 1.00 56.91 108 SER A C 1
ATOM 889 O O . SER A 1 108 ? 21.000 16.104 -15.017 1.00 56.91 108 SER A O 1
ATOM 891 N N . LEU A 1 109 ? 21.170 14.102 -16.018 1.00 54.50 109 LEU A N 1
ATOM 892 C CA . LEU A 1 109 ? 21.019 13.304 -14.796 1.00 54.50 109 LEU A CA 1
ATOM 893 C C . LEU A 1 109 ? 22.271 13.348 -13.907 1.00 54.50 109 LEU A C 1
ATOM 895 O O . LEU A 1 109 ? 22.149 13.423 -12.684 1.00 54.50 109 LEU A O 1
ATOM 899 N N . VAL A 1 110 ? 23.469 13.387 -14.503 1.00 55.94 110 VAL A N 1
ATOM 900 C CA . VAL A 1 110 ? 24.740 13.537 -13.766 1.00 55.94 110 VAL A CA 1
ATOM 901 C C . VAL A 1 110 ? 24.800 14.867 -13.000 1.00 55.94 110 VAL A C 1
ATOM 903 O O . VAL A 1 110 ? 25.266 14.895 -11.862 1.00 55.94 110 VAL A O 1
ATOM 906 N N . LYS A 1 111 ? 24.252 15.959 -13.552 1.00 50.41 111 LYS A N 1
ATOM 907 C CA . LYS A 1 111 ? 24.175 17.253 -12.845 1.00 50.41 111 LYS A CA 1
ATOM 908 C C . LYS A 1 111 ? 23.326 17.199 -11.567 1.00 50.41 111 LYS A C 1
ATOM 910 O O . LYS A 1 111 ? 23.675 17.847 -10.585 1.00 50.41 111 LYS A O 1
ATOM 915 N N . ILE A 1 112 ? 22.242 16.421 -11.555 1.00 52.06 112 ILE A N 1
ATOM 916 C CA . ILE A 1 112 ? 21.333 16.325 -10.398 1.00 52.06 112 ILE A CA 1
ATOM 917 C C . ILE A 1 112 ? 21.993 15.545 -9.252 1.00 52.06 112 ILE A C 1
ATOM 919 O O . ILE A 1 112 ? 21.863 15.933 -8.092 1.00 52.06 112 ILE A O 1
ATOM 923 N N . VAL A 1 113 ? 22.758 14.496 -9.567 1.00 46.12 113 VAL A N 1
ATOM 924 C CA . VAL A 1 113 ? 23.434 13.655 -8.562 1.00 46.12 113 VAL A CA 1
ATOM 925 C C . VAL A 1 113 ? 24.564 14.406 -7.846 1.00 46.12 113 VAL A C 1
ATOM 927 O O . VAL A 1 113 ? 24.726 14.249 -6.640 1.00 46.12 113 VAL A O 1
ATOM 930 N N . ILE A 1 114 ? 25.295 15.279 -8.544 1.00 48.00 114 ILE A N 1
ATOM 931 C CA . ILE A 1 114 ? 26.424 16.021 -7.953 1.00 48.00 114 ILE A CA 1
ATOM 932 C C . ILE A 1 114 ? 25.945 17.145 -7.009 1.00 48.00 114 ILE A C 1
ATOM 934 O O . ILE A 1 114 ? 26.614 17.457 -6.030 1.00 48.00 114 ILE A O 1
ATOM 938 N N . SER A 1 115 ? 24.748 17.706 -7.221 1.00 47.22 115 SER A N 1
ATOM 939 C CA . SER A 1 115 ? 24.206 18.788 -6.374 1.00 47.22 115 SER A CA 1
ATOM 940 C C . SER A 1 115 ? 23.749 18.380 -4.962 1.00 47.22 115 SER A C 1
ATOM 942 O O . SER A 1 115 ? 23.383 19.253 -4.179 1.00 47.22 115 SER A O 1
ATOM 944 N N . ARG A 1 116 ? 23.752 17.084 -4.608 1.00 46.84 116 ARG A N 1
ATOM 945 C CA . ARG A 1 116 ? 23.263 16.604 -3.297 1.00 46.84 116 ARG A CA 1
ATOM 946 C C . ARG A 1 116 ? 24.325 16.021 -2.365 1.00 46.84 116 ARG A C 1
ATOM 948 O O . ARG A 1 116 ? 23.969 15.590 -1.274 1.00 46.84 116 ARG A O 1
ATOM 955 N N . GLN A 1 117 ? 25.608 16.067 -2.723 1.00 48.44 117 GLN A N 1
ATOM 956 C CA . GLN A 1 117 ? 26.671 15.567 -1.849 1.00 48.44 117 GLN A CA 1
ATOM 957 C C . GLN A 1 117 ? 27.842 16.553 -1.762 1.00 48.44 117 GLN A C 1
ATOM 959 O O . GLN A 1 117 ? 28.836 16.392 -2.455 1.00 48.44 117 GLN A O 1
ATOM 964 N N . CYS A 1 118 ? 27.730 17.565 -0.896 1.00 35.44 118 CYS A N 1
ATOM 965 C CA . CYS A 1 118 ? 28.893 18.216 -0.280 1.00 35.44 118 CYS A CA 1
ATOM 966 C C . CYS A 1 118 ? 28.457 19.125 0.886 1.00 35.44 118 CYS A C 1
ATOM 968 O O . CYS A 1 118 ? 27.946 20.215 0.635 1.00 35.44 118 CYS A O 1
ATOM 970 N N . PRO A 1 119 ? 28.675 18.753 2.160 1.00 38.19 119 PRO A N 1
ATOM 971 C CA . PRO A 1 119 ? 28.945 19.752 3.185 1.00 38.19 119 PRO A CA 1
ATOM 972 C C . PRO A 1 119 ? 30.406 20.240 3.042 1.00 38.19 119 PRO A C 1
ATOM 974 O O . PRO A 1 119 ? 31.282 19.441 2.692 1.00 38.19 119 PRO A O 1
ATOM 977 N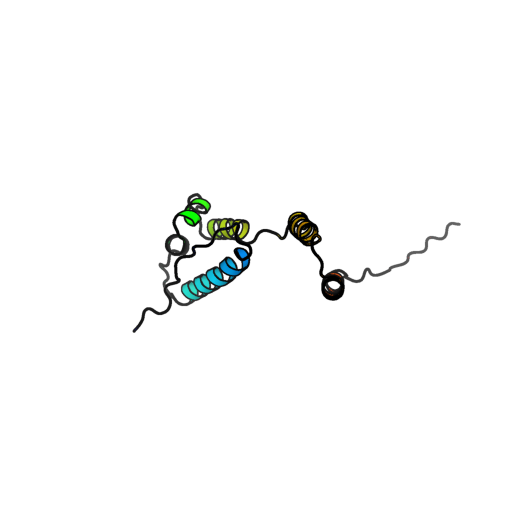 N . PRO A 1 120 ? 30.702 21.530 3.284 1.00 39.81 120 PRO A N 1
ATOM 978 C CA . PRO A 1 120 ? 32.061 22.055 3.195 1.00 39.81 120 PRO A CA 1
ATOM 979 C C . PRO A 1 120 ? 32.907 21.543 4.369 1.00 39.81 120 PRO A C 1
ATOM 981 O O . PRO A 1 120 ? 32.602 21.810 5.530 1.00 39.81 120 PRO A O 1
ATOM 984 N N . LEU A 1 121 ? 33.987 20.816 4.073 1.00 39.66 121 LEU A N 1
ATOM 985 C CA . LEU A 1 121 ? 35.013 20.485 5.060 1.00 39.66 121 LEU A CA 1
ATOM 986 C C . LEU A 1 121 ? 35.826 21.750 5.352 1.00 39.66 121 LEU A C 1
ATOM 988 O O . LEU A 1 121 ? 36.502 22.290 4.478 1.00 39.66 121 LEU A O 1
ATOM 992 N N . THR A 1 122 ? 35.730 22.241 6.583 1.00 39.66 122 THR A N 1
ATOM 993 C CA . THR A 1 122 ? 36.494 23.381 7.083 1.00 39.66 122 THR A CA 1
ATOM 994 C C . THR A 1 122 ? 37.957 22.985 7.286 1.00 39.66 122 THR A C 1
ATOM 996 O O . THR A 1 122 ? 38.295 22.095 8.063 1.00 39.66 122 THR A O 1
ATOM 999 N N . THR A 1 123 ? 38.856 23.667 6.583 1.00 41.72 123 THR A N 1
ATOM 1000 C CA . THR A 1 123 ? 40.304 23.598 6.778 1.00 41.72 123 THR A CA 1
ATOM 1001 C C . THR A 1 123 ? 40.696 24.338 8.060 1.00 41.72 123 THR A C 1
ATOM 1003 O O . THR A 1 123 ? 40.543 25.554 8.161 1.00 41.72 123 THR A O 1
ATOM 1006 N N . LYS A 1 124 ? 41.260 23.626 9.043 1.00 40.72 124 LYS A N 1
ATOM 1007 C CA . LYS A 1 124 ? 42.144 24.227 10.053 1.00 40.72 124 LYS A CA 1
ATOM 1008 C C . LYS A 1 124 ? 43.513 23.564 9.996 1.00 40.72 124 LYS A C 1
ATOM 1010 O O . LYS A 1 124 ? 43.741 22.490 10.541 1.00 40.72 124 LYS A O 1
ATOM 1015 N N . THR A 1 125 ? 44.410 24.261 9.317 1.00 42.19 125 THR A N 1
ATOM 1016 C CA . THR A 1 125 ? 45.860 24.097 9.319 1.00 42.19 125 THR A CA 1
ATOM 1017 C C . THR A 1 125 ? 46.411 24.177 10.748 1.00 42.19 125 THR A C 1
ATOM 1019 O O . THR A 1 125 ? 46.222 25.186 11.426 1.00 42.19 125 THR A O 1
ATOM 1022 N N . LYS A 1 126 ? 47.146 23.154 11.194 1.00 40.22 126 LYS A N 1
ATOM 1023 C CA . LYS A 1 126 ? 48.190 23.299 12.220 1.00 40.22 126 LYS A CA 1
ATOM 1024 C C . LYS A 1 126 ? 49.494 22.775 11.633 1.00 40.22 126 LYS A C 1
ATOM 1026 O O . LYS A 1 126 ? 49.660 21.579 11.426 1.00 40.22 126 LYS A O 1
ATOM 1031 N N . VAL A 1 127 ? 50.375 23.719 11.325 1.00 46.97 127 VAL A N 1
ATOM 1032 C CA . VAL A 1 127 ? 51.776 23.500 10.975 1.00 46.97 127 VAL A CA 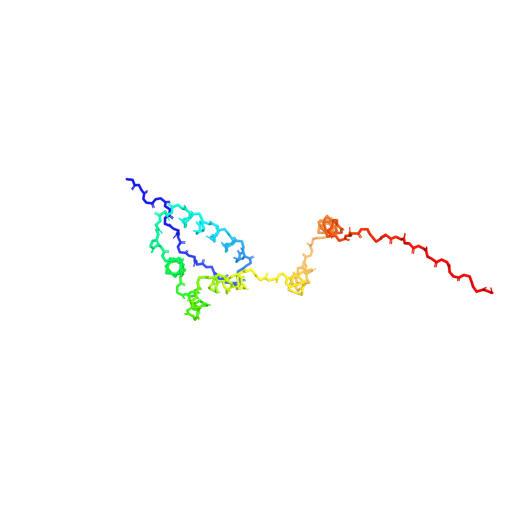1
ATOM 1033 C C . VAL A 1 127 ? 52.497 23.028 12.238 1.00 46.97 127 VAL A C 1
ATOM 1035 O O . VAL A 1 127 ? 52.490 23.740 13.237 1.00 46.97 127 VAL A O 1
ATOM 1038 N N . TYR A 1 128 ? 53.106 21.844 12.198 1.00 34.78 128 TYR A N 1
ATOM 1039 C CA . TYR A 1 128 ? 54.190 21.476 13.108 1.00 34.78 128 TYR A CA 1
ATOM 1040 C C . TYR A 1 128 ? 55.472 21.430 12.281 1.00 34.78 128 TYR A C 1
ATOM 1042 O O . TYR A 1 128 ? 55.687 20.511 11.494 1.00 34.78 128 TYR A O 1
ATOM 1050 N N . THR A 1 129 ? 56.286 22.469 12.431 1.00 46.16 129 THR A N 1
ATOM 1051 C CA . THR A 1 129 ? 57.667 22.511 11.955 1.00 46.16 129 THR A CA 1
ATOM 1052 C C . THR A 1 129 ? 58.511 21.707 12.942 1.00 46.16 129 THR A C 1
ATOM 1054 O O . THR A 1 129 ? 58.483 21.992 14.137 1.00 46.16 129 THR A O 1
ATOM 1057 N N . MET A 1 130 ? 59.223 20.686 12.460 1.00 40.47 130 MET A N 1
ATOM 1058 C CA . MET A 1 130 ? 60.333 20.080 13.197 1.00 40.47 130 MET A CA 1
ATOM 1059 C C . MET A 1 130 ? 61.513 21.055 13.192 1.00 40.47 130 MET A C 1
ATOM 1061 O O . MET A 1 130 ? 61.960 21.426 12.106 1.00 40.47 130 MET A O 1
ATOM 1065 N N . LEU A 1 131 ? 61.978 21.444 14.382 1.00 46.50 131 LEU A N 1
ATOM 1066 C CA . LEU A 1 131 ? 63.380 21.554 14.817 1.00 46.50 131 LEU A CA 1
ATOM 1067 C C . LEU A 1 131 ? 63.410 21.975 16.292 1.00 46.50 131 LEU A C 1
ATOM 1069 O O . LEU A 1 131 ? 62.734 22.973 16.627 1.00 46.50 131 LEU A O 1
#